Protein AF-A0A820J5S1-F1 (afdb_monomer_lite)

Secondary structure (DSSP, 8-state):
--SSS---EEEEEEETTEEEEEEEEEE--TTSPPEEEEEE-PPEE--GGGT-EEEEETTEEEEE-EE-------

Sequence (74 aa):
LIDKNQQPSYSLTICENNRNFSILKFHAGPPYEDIAFKIVNEEWDKSCKHGFQSRFQNGILRLWFKFRQNKYRR

Radius of gyration: 14.86 Å; chains: 1; bounding box: 37×34×39 Å

Foldseek 3Di:
DVDPPDQKDWDWAADPVDNQWIKIWIGHDPPDDIDIDIDGPAAWDCDVVVVQDADDDPNDTDGDIDGDDDDDDD

InterPro domains:
  IPR019134 Splicing factor Cactin, C-terminal [PF09732] (1-74)

pLDDT: mean 87.68, std 6.68, range [66.81, 95.81]

Organism: NCBI:txid392033

Structure (mmCIF, N/CA/C/O backbone):
data_AF-A0A820J5S1-F1
#
_entry.id   AF-A0A820J5S1-F1
#
loop_
_atom_site.group_PDB
_atom_site.id
_atom_site.type_symbol
_atom_site.label_atom_id
_atom_site.label_alt_id
_atom_site.label_comp_id
_atom_site.label_asym_id
_atom_site.label_entity_id
_atom_site.label_seq_id
_atom_site.pdbx_PDB_ins_code
_atom_site.Cartn_x
_atom_site.Cartn_y
_atom_site.Cartn_z
_atom_site.occupancy
_atom_site.B_iso_or_equiv
_atom_site.auth_seq_id
_atom_site.auth_comp_id
_atom_site.auth_asym_id
_atom_site.auth_atom_id
_atom_site.pdbx_PDB_model_num
ATOM 1 N N . LEU A 1 1 ? -14.582 0.295 11.518 1.00 66.81 1 LEU A N 1
ATOM 2 C CA . LEU A 1 1 ? -13.726 -0.717 12.163 1.00 66.81 1 LEU A CA 1
ATOM 3 C C . LEU A 1 1 ? -14.318 -0.997 13.522 1.00 66.81 1 LEU A C 1
ATOM 5 O O . LEU A 1 1 ? -14.830 -0.057 14.128 1.00 66.81 1 LEU A O 1
ATOM 9 N N . ILE A 1 2 ? -14.341 -2.267 13.925 1.00 73.00 2 ILE A N 1
ATOM 10 C CA . ILE A 1 2 ? -14.830 -2.645 15.256 1.00 73.00 2 ILE A CA 1
ATOM 11 C C . ILE A 1 2 ? -13.954 -1.970 16.312 1.00 73.00 2 ILE A C 1
ATOM 13 O O . ILE A 1 2 ? -14.477 -1.345 17.230 1.00 73.00 2 ILE A O 1
ATOM 17 N N . ASP A 1 3 ? -12.638 -1.980 16.094 1.00 74.38 3 ASP A N 1
ATOM 18 C CA . ASP A 1 3 ? -11.699 -1.162 16.847 1.00 74.38 3 ASP A CA 1
ATOM 19 C C . ASP A 1 3 ? -11.371 0.128 16.080 1.00 74.38 3 ASP A C 1
ATOM 21 O O . ASP A 1 3 ? -10.851 0.103 14.965 1.00 74.38 3 ASP A O 1
ATOM 25 N N . LYS A 1 4 ? -11.689 1.282 16.670 1.00 72.06 4 LYS A N 1
ATOM 26 C CA . LYS A 1 4 ? -11.383 2.597 16.086 1.00 72.06 4 LYS A CA 1
ATOM 27 C C . LYS A 1 4 ? -9.911 2.989 16.257 1.00 72.06 4 LYS A C 1
ATOM 29 O O . LYS A 1 4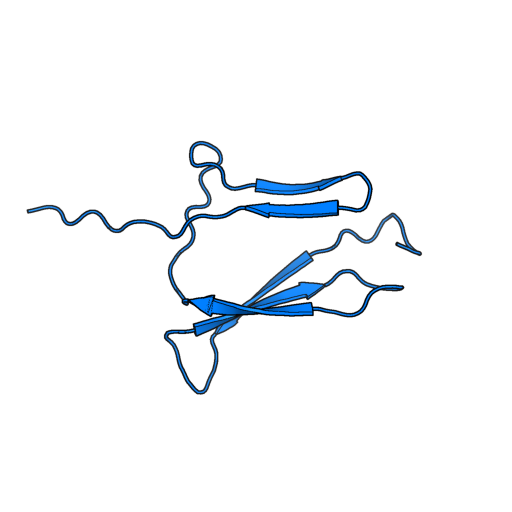 ? -9.474 3.919 15.584 1.00 72.06 4 LYS A O 1
ATOM 34 N N . ASN A 1 5 ? -9.169 2.298 17.124 1.00 75.38 5 ASN A N 1
ATOM 35 C CA . ASN A 1 5 ? -7.750 2.549 17.371 1.00 75.38 5 ASN A CA 1
ATOM 36 C C . ASN A 1 5 ? -6.851 1.865 16.338 1.00 75.38 5 ASN A C 1
ATOM 38 O O . ASN A 1 5 ? -5.721 2.301 16.120 1.00 75.38 5 ASN A O 1
ATOM 42 N N . GLN A 1 6 ? -7.341 0.815 15.679 1.00 78.06 6 GLN A N 1
ATOM 43 C CA . GLN A 1 6 ? -6.584 0.124 14.649 1.00 78.06 6 GLN A CA 1
ATOM 44 C C . GLN A 1 6 ? -6.699 0.892 13.330 1.00 78.06 6 GLN A C 1
ATOM 46 O O . GLN A 1 6 ? -7.736 0.891 12.675 1.00 78.06 6 GLN A O 1
ATOM 51 N N . GLN A 1 7 ? -5.637 1.591 12.933 1.00 81.56 7 GLN A N 1
ATOM 52 C CA . GLN A 1 7 ? -5.600 2.254 11.633 1.00 81.56 7 GLN A CA 1
ATOM 53 C C . GLN A 1 7 ? -5.281 1.228 10.534 1.00 81.5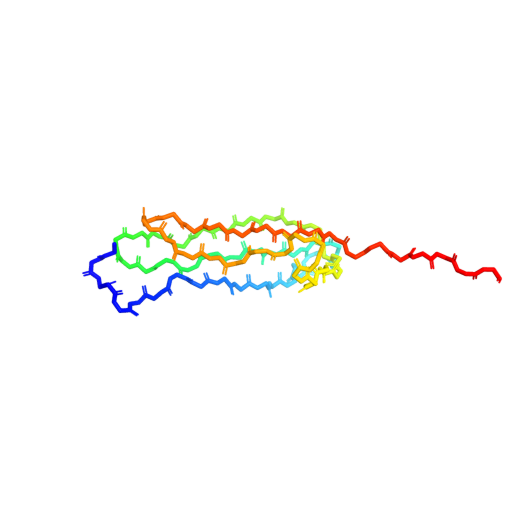6 7 GLN A C 1
ATOM 55 O O . GLN A 1 7 ? -4.338 0.450 10.698 1.00 81.56 7 GLN A O 1
ATOM 60 N N . PRO A 1 8 ? -5.997 1.243 9.394 1.00 88.88 8 PRO A N 1
ATOM 61 C CA . PRO A 1 8 ? -5.664 0.367 8.287 1.00 88.88 8 PRO A CA 1
ATOM 62 C C . PRO A 1 8 ? -4.280 0.719 7.728 1.00 88.88 8 PRO A C 1
ATOM 64 O O . PRO A 1 8 ? -3.959 1.895 7.518 1.00 88.88 8 PRO A O 1
ATOM 67 N N . SER A 1 9 ? -3.467 -0.300 7.482 1.00 90.44 9 SER A N 1
ATOM 68 C CA . SER A 1 9 ? -2.097 -0.181 6.988 1.00 90.44 9 SER A CA 1
ATOM 69 C C . SER A 1 9 ? -1.947 -0.844 5.620 1.00 90.44 9 SER A C 1
ATOM 71 O O . SER A 1 9 ? -2.862 -1.503 5.125 1.00 90.44 9 SER A O 1
ATOM 73 N N . TYR A 1 10 ? -0.805 -0.636 4.969 1.00 93.44 10 TYR A N 1
ATOM 74 C CA . TYR A 1 10 ? -0.473 -1.322 3.726 1.00 93.44 10 TYR A CA 1
ATOM 75 C C . TYR A 1 10 ? 0.960 -1.847 3.766 1.00 93.44 10 TYR A C 1
ATOM 77 O O . TYR A 1 10 ? 1.828 -1.271 4.422 1.00 93.44 10 TYR A O 1
ATOM 85 N N . SER A 1 11 ? 1.200 -2.934 3.047 1.00 94.19 11 SER A N 1
ATOM 86 C CA . SER A 1 11 ? 2.504 -3.556 2.859 1.00 94.19 11 SER A CA 1
ATOM 87 C C . SER A 1 11 ? 2.753 -3.800 1.370 1.00 94.19 11 SER A C 1
ATOM 89 O O . SER A 1 11 ? 1.821 -4.001 0.590 1.00 94.19 11 SER A O 1
ATOM 91 N N . LEU A 1 12 ? 4.019 -3.723 0.962 1.00 93.75 12 LEU A N 1
ATOM 92 C CA . LEU A 1 12 ? 4.450 -3.998 -0.405 1.00 93.75 12 LEU A CA 1
ATOM 93 C C . LEU A 1 12 ? 5.416 -5.180 -0.377 1.00 93.75 12 LEU A C 1
ATOM 95 O O . LEU A 1 12 ? 6.454 -5.114 0.280 1.00 93.75 12 LEU A O 1
ATOM 99 N N . THR A 1 13 ? 5.083 -6.244 -1.098 1.00 94.56 13 THR A N 1
ATOM 100 C CA . THR A 1 13 ? 5.905 -7.456 -1.182 1.00 94.56 13 THR A CA 1
ATOM 101 C C . THR A 1 13 ? 6.185 -7.779 -2.641 1.00 94.56 13 THR A C 1
ATOM 103 O O . THR A 1 13 ? 5.274 -7.775 -3.462 1.00 94.56 13 THR A O 1
ATOM 106 N N . ILE A 1 14 ? 7.440 -8.054 -2.986 1.00 94.50 14 ILE A N 1
ATOM 107 C CA . ILE A 1 14 ? 7.823 -8.403 -4.361 1.00 94.50 14 ILE A CA 1
ATOM 108 C C . ILE A 1 14 ? 7.312 -9.813 -4.679 1.00 94.50 14 ILE A C 1
ATOM 110 O O . ILE A 1 14 ? 7.399 -10.706 -3.838 1.00 94.50 14 ILE A O 1
ATOM 114 N N . CYS A 1 15 ? 6.785 -10.030 -5.887 1.00 92.38 15 CYS A N 1
ATOM 115 C CA . CYS A 1 15 ? 6.367 -11.366 -6.308 1.00 92.38 15 CYS A CA 1
ATOM 116 C C . CYS A 1 15 ? 7.595 -12.252 -6.567 1.00 92.38 15 CYS A C 1
ATOM 118 O O . CYS A 1 15 ? 8.441 -11.904 -7.392 1.00 92.38 15 CYS A O 1
ATOM 120 N N . GLU A 1 16 ? 7.654 -13.435 -5.953 1.00 88.19 16 GLU A N 1
ATOM 121 C CA . GLU A 1 16 ? 8.759 -14.392 -6.148 1.00 88.19 16 GLU A CA 1
ATOM 122 C C . GLU A 1 16 ? 8.888 -14.842 -7.611 1.00 88.19 16 GLU A C 1
ATOM 124 O O . GLU A 1 16 ? 9.986 -14.877 -8.164 1.00 88.19 16 GLU A O 1
ATOM 129 N N . ASN A 1 17 ? 7.756 -15.082 -8.278 1.00 86.88 17 ASN A N 1
ATOM 130 C CA . ASN A 1 17 ? 7.733 -15.550 -9.666 1.00 86.88 17 ASN A CA 1
ATOM 131 C C . ASN A 1 17 ? 8.083 -14.454 -10.684 1.00 86.88 17 ASN A C 1
ATOM 133 O O . ASN A 1 17 ? 8.450 -14.763 -11.815 1.00 86.88 17 ASN A O 1
ATOM 137 N N . ASN A 1 18 ? 7.910 -13.172 -10.337 1.00 89.44 18 ASN A N 1
ATOM 138 C CA . ASN A 1 18 ? 8.142 -12.073 -11.272 1.00 89.44 18 ASN A CA 1
ATOM 139 C C . ASN A 1 18 ? 8.488 -10.767 -10.546 1.00 89.44 18 ASN A C 1
ATOM 141 O O . ASN A 1 18 ? 7.604 -10.066 -10.055 1.00 89.44 18 ASN A O 1
ATOM 145 N N . A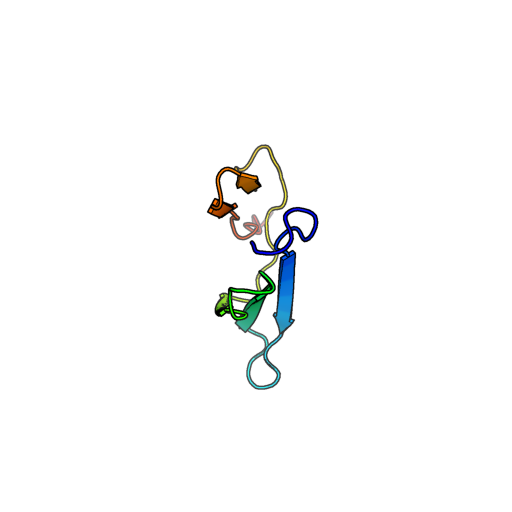RG A 1 19 ? 9.774 -10.402 -10.571 1.00 89.31 19 ARG A N 1
ATOM 146 C CA . ARG A 1 19 ? 10.318 -9.207 -9.901 1.00 89.31 19 ARG A CA 1
ATOM 147 C C . ARG A 1 19 ? 9.818 -7.877 -10.475 1.00 89.31 19 ARG A C 1
ATOM 149 O O . ARG A 1 19 ? 9.984 -6.853 -9.817 1.00 89.31 19 ARG A O 1
ATOM 156 N N . ASN A 1 20 ? 9.187 -7.887 -11.653 1.00 92.00 20 ASN A N 1
ATOM 157 C CA . ASN A 1 20 ? 8.583 -6.692 -12.253 1.00 92.00 20 ASN A CA 1
ATOM 158 C C . ASN A 1 20 ? 7.260 -6.316 -11.576 1.00 92.00 20 ASN A C 1
ATOM 160 O O . ASN A 1 20 ? 6.735 -5.230 -11.819 1.00 92.00 20 ASN A O 1
ATOM 164 N N . PHE A 1 21 ? 6.703 -7.203 -10.748 1.00 95.00 21 PHE A N 1
ATOM 165 C CA . PHE A 1 21 ? 5.454 -6.971 -10.042 1.00 95.00 21 PHE A CA 1
ATOM 166 C C . PHE A 1 21 ? 5.624 -7.114 -8.536 1.00 95.00 21 PHE A C 1
ATOM 168 O O . PHE A 1 21 ? 6.348 -7.973 -8.033 1.00 95.00 21 PHE A O 1
ATOM 175 N N . SER A 1 22 ? 4.863 -6.299 -7.824 1.00 95.25 22 SER A N 1
ATOM 176 C CA . SER A 1 22 ? 4.737 -6.337 -6.378 1.00 95.25 22 SER A CA 1
ATOM 177 C C . SER A 1 22 ? 3.271 -6.451 -5.995 1.00 95.25 22 SER A C 1
ATOM 179 O O . SER A 1 22 ? 2.376 -5.973 -6.694 1.00 95.25 22 SER A O 1
ATOM 181 N N . ILE A 1 23 ? 3.029 -7.117 -4.879 1.00 95.62 23 ILE A N 1
ATOM 182 C CA . ILE A 1 23 ? 1.732 -7.227 -4.240 1.00 95.62 23 ILE A CA 1
ATOM 183 C C . ILE A 1 23 ? 1.637 -6.096 -3.224 1.00 95.62 23 ILE A C 1
ATOM 185 O O . ILE A 1 23 ? 2.389 -6.051 -2.251 1.00 95.62 23 ILE A O 1
ATOM 189 N N . LEU A 1 24 ? 0.714 -5.176 -3.472 1.00 95.69 24 LEU A N 1
ATOM 190 C CA . LEU A 1 24 ? 0.296 -4.154 -2.529 1.00 95.69 24 LEU A CA 1
ATOM 191 C C . LEU A 1 24 ? -0.863 -4.712 -1.708 1.00 95.69 24 LEU A C 1
ATOM 193 O O . LEU A 1 24 ? -1.971 -4.852 -2.226 1.00 95.69 24 LEU A O 1
ATOM 197 N N . LYS A 1 25 ? -0.610 -5.037 -0.443 1.00 95.81 25 LYS A N 1
ATOM 198 C CA . LYS A 1 25 ? -1.597 -5.602 0.475 1.00 95.81 25 LYS A CA 1
ATOM 199 C C . LYS A 1 25 ? -2.067 -4.539 1.461 1.00 95.81 25 LYS A C 1
ATOM 201 O O . LYS A 1 25 ? -1.253 -3.857 2.070 1.00 95.81 25 LYS A O 1
ATOM 206 N N . PHE A 1 26 ? -3.374 -4.397 1.618 1.00 94.44 26 PHE A N 1
ATOM 207 C CA . PHE A 1 26 ? -4.023 -3.539 2.598 1.00 94.44 26 PHE A CA 1
ATOM 208 C C . PHE A 1 26 ? -4.527 -4.385 3.761 1.00 94.44 26 PHE A C 1
ATOM 210 O O . PHE A 1 26 ? -5.240 -5.364 3.553 1.00 94.44 26 PHE A O 1
ATOM 217 N N . HIS A 1 27 ? -4.176 -3.967 4.972 1.00 91.81 27 HIS A N 1
ATOM 218 C CA . HIS A 1 27 ? -4.598 -4.581 6.220 1.00 91.81 27 HIS A CA 1
ATOM 219 C C . HIS A 1 27 ? -5.554 -3.642 6.932 1.00 91.81 27 HIS A C 1
ATOM 221 O O . HIS A 1 27 ? -5.135 -2.620 7.473 1.00 91.81 27 HIS A O 1
ATOM 227 N N . ALA A 1 28 ? -6.843 -3.963 6.909 1.00 86.31 28 ALA A N 1
ATOM 228 C CA . ALA A 1 28 ? -7.856 -3.150 7.571 1.00 86.31 28 ALA A CA 1
ATOM 229 C C . ALA A 1 28 ? -8.159 -3.626 8.997 1.00 86.31 28 ALA A C 1
ATOM 231 O O . ALA A 1 28 ? -8.441 -2.796 9.858 1.00 86.31 28 ALA A O 1
ATOM 232 N N . GLY A 1 29 ? -8.046 -4.932 9.251 1.00 84.56 29 GLY A N 1
ATOM 233 C CA . GLY A 1 29 ? -8.469 -5.554 10.503 1.00 84.56 29 GLY A CA 1
ATOM 234 C C . GLY A 1 29 ? -9.995 -5.732 10.594 1.00 84.56 29 GLY A C 1
ATOM 235 O O . GLY A 1 29 ? -10.745 -5.192 9.772 1.00 84.56 29 GLY A O 1
ATOM 236 N N . PRO A 1 30 ? -10.492 -6.481 11.596 1.00 84.62 30 PRO A N 1
ATOM 237 C CA . PRO A 1 30 ? -11.915 -6.788 11.737 1.00 84.62 30 PRO A CA 1
ATOM 238 C C . PRO A 1 30 ? -12.804 -5.527 11.735 1.00 84.62 30 PRO A C 1
ATOM 240 O O . PRO A 1 30 ? -12.500 -4.533 12.410 1.00 84.62 30 PRO A O 1
ATOM 243 N N . PRO A 1 31 ? -13.936 -5.510 11.008 1.00 86.88 31 PRO A N 1
ATOM 244 C CA . PRO A 1 31 ? -14.634 -6.612 10.329 1.00 86.88 31 PRO A CA 1
ATOM 245 C C . PRO A 1 31 ? -14.205 -6.851 8.867 1.00 86.88 31 PRO A C 1
ATOM 247 O O . PRO A 1 31 ? -14.880 -7.586 8.154 1.00 86.88 31 PRO A O 1
ATOM 250 N N . TYR A 1 32 ? -13.149 -6.191 8.391 1.00 88.81 32 TYR A N 1
ATOM 251 C CA . TYR A 1 32 ? -12.721 -6.262 6.997 1.00 88.81 32 TYR A CA 1
ATOM 252 C C . TYR A 1 32 ? -11.582 -7.268 6.822 1.00 88.81 32 TYR A C 1
ATOM 254 O O . TYR A 1 32 ? -10.684 -7.357 7.659 1.00 88.81 32 TYR A O 1
ATOM 262 N N . GLU A 1 33 ? -11.609 -7.999 5.712 1.00 90.06 33 GLU A N 1
ATOM 263 C CA . GLU A 1 33 ? -10.508 -8.870 5.308 1.00 90.06 33 GLU A CA 1
ATOM 264 C C . GLU A 1 33 ? -9.398 -8.079 4.614 1.00 90.06 33 GLU A C 1
ATOM 266 O O . GLU A 1 33 ? -9.609 -6.986 4.078 1.00 90.06 33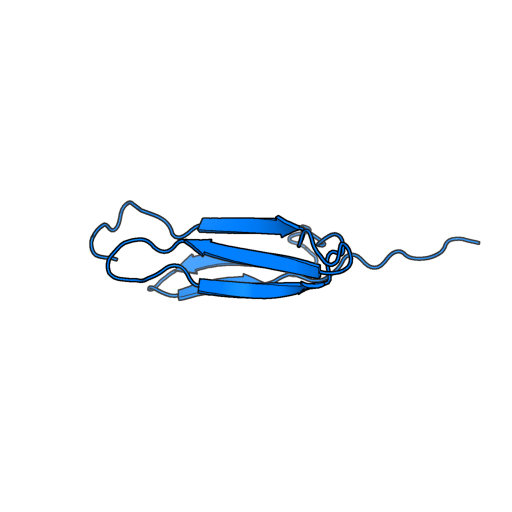 GLU A O 1
ATOM 271 N N . ASP A 1 34 ? -8.196 -8.648 4.627 1.00 92.38 34 ASP A N 1
ATOM 272 C CA . ASP A 1 34 ? -7.070 -8.082 3.903 1.00 92.38 34 ASP A CA 1
ATOM 273 C C . ASP A 1 34 ? -7.299 -8.181 2.390 1.00 92.38 34 ASP A C 1
ATOM 275 O O . ASP A 1 34 ? -7.636 -9.241 1.865 1.00 92.38 34 ASP A O 1
ATOM 279 N N . ILE A 1 35 ? -7.022 -7.098 1.666 1.00 93.75 35 ILE A N 1
ATOM 280 C CA . ILE A 1 35 ? -7.157 -7.046 0.204 1.00 93.75 35 ILE A CA 1
ATOM 281 C C . ILE A 1 35 ? -5.786 -6.804 -0.407 1.00 93.75 35 ILE A C 1
ATOM 283 O O . ILE A 1 35 ? -5.003 -6.015 0.114 1.00 93.75 35 ILE A O 1
ATOM 287 N N . ALA A 1 36 ? -5.487 -7.453 -1.529 1.00 95.56 36 ALA A N 1
ATOM 288 C CA . ALA A 1 36 ? -4.211 -7.306 -2.210 1.00 95.56 36 ALA A CA 1
ATOM 289 C C . ALA A 1 36 ? -4.382 -6.987 -3.699 1.00 95.56 36 ALA A C 1
ATOM 291 O O . ALA A 1 36 ? -5.245 -7.543 -4.374 1.00 95.56 36 ALA A O 1
ATOM 292 N N . PHE A 1 37 ? -3.518 -6.116 -4.215 1.00 94.38 37 PHE A N 1
ATOM 293 C CA . PHE A 1 37 ? -3.462 -5.730 -5.620 1.00 94.38 37 PHE A CA 1
ATOM 294 C C . PHE A 1 37 ? -2.089 -6.047 -6.196 1.00 94.38 37 PHE A C 1
ATOM 296 O O . PHE A 1 37 ? -1.064 -5.763 -5.579 1.00 94.38 37 PHE A O 1
ATOM 303 N N . LYS A 1 38 ? -2.062 -6.591 -7.412 1.00 94.19 38 LYS A N 1
ATOM 304 C CA . LYS A 1 38 ? -0.823 -6.763 -8.169 1.00 94.19 38 LYS A CA 1
ATOM 305 C C . LYS A 1 38 ? -0.522 -5.476 -8.932 1.00 94.19 38 LYS A C 1
ATOM 307 O O . LYS A 1 38 ? -1.319 -5.053 -9.765 1.00 94.19 38 LYS A O 1
ATOM 312 N N . ILE A 1 39 ? 0.629 -4.877 -8.663 1.00 94.06 39 ILE A N 1
ATOM 313 C CA . ILE A 1 39 ? 1.086 -3.631 -9.285 1.00 94.06 39 ILE A CA 1
ATOM 314 C C . ILE A 1 39 ? 2.508 -3.787 -9.822 1.00 94.06 39 ILE A C 1
ATOM 316 O O . ILE A 1 39 ? 3.194 -4.755 -9.504 1.00 94.06 39 ILE A O 1
ATOM 320 N N . VAL A 1 40 ? 2.964 -2.835 -10.635 1.00 94.00 40 VAL A N 1
ATOM 321 C CA . VAL A 1 40 ? 4.353 -2.804 -11.114 1.00 94.00 40 VAL A CA 1
ATOM 322 C C . VAL A 1 40 ? 5.296 -2.459 -9.957 1.00 94.00 40 VAL A C 1
ATOM 324 O O . VAL A 1 40 ? 4.999 -1.579 -9.146 1.00 94.00 40 VAL A O 1
ATOM 327 N N . ASN A 1 41 ? 6.428 -3.156 -9.880 1.00 92.50 41 ASN A N 1
ATOM 328 C CA . ASN A 1 41 ? 7.466 -2.961 -8.871 1.00 92.50 41 ASN A CA 1
ATOM 329 C C . ASN A 1 41 ? 8.425 -1.814 -9.238 1.00 92.50 41 ASN A C 1
ATOM 331 O O . ASN A 1 41 ? 9.629 -2.013 -9.361 1.00 92.50 41 ASN A O 1
ATOM 335 N N . GLU A 1 42 ? 7.880 -0.619 -9.442 1.00 90.31 42 GLU A N 1
ATOM 336 C CA . GLU A 1 42 ? 8.670 0.600 -9.645 1.00 90.31 42 GLU A CA 1
ATOM 337 C C . GLU A 1 42 ? 8.671 1.457 -8.379 1.00 90.31 42 GLU A C 1
ATOM 339 O O . GLU A 1 42 ? 7.739 1.403 -7.571 1.00 90.31 42 GLU A O 1
ATOM 344 N N . GLU A 1 43 ? 9.707 2.278 -8.202 1.00 89.62 43 GLU A N 1
ATOM 345 C CA . GLU A 1 43 ? 9.804 3.163 -7.041 1.00 89.62 43 GLU A CA 1
ATOM 346 C C . GLU A 1 43 ? 8.655 4.184 -7.043 1.00 89.62 43 GLU A C 1
ATOM 348 O O . GLU A 1 43 ? 8.328 4.787 -8.066 1.00 89.62 43 GLU A O 1
ATOM 353 N N . TRP A 1 44 ? 8.022 4.396 -5.889 1.00 90.50 44 TRP A N 1
ATOM 354 C CA . TRP A 1 44 ? 6.958 5.389 -5.757 1.00 90.50 44 TRP A CA 1
ATOM 355 C C . TRP A 1 44 ? 7.535 6.765 -5.451 1.00 90.50 44 TRP A C 1
ATOM 357 O O . TRP A 1 44 ? 8.414 6.917 -4.602 1.00 90.50 44 TRP A O 1
ATOM 367 N N . ASP A 1 45 ? 6.969 7.792 -6.072 1.00 88.75 45 ASP A N 1
ATOM 368 C CA . ASP A 1 45 ? 7.212 9.166 -5.665 1.00 88.75 45 ASP A CA 1
ATOM 369 C C . ASP A 1 45 ? 6.428 9.461 -4.379 1.00 88.75 45 ASP A C 1
ATOM 371 O O . ASP A 1 45 ? 5.207 9.623 -4.392 1.00 88.75 45 ASP A O 1
ATOM 375 N N . LYS A 1 46 ? 7.144 9.507 -3.251 1.00 82.25 46 LYS A N 1
ATOM 376 C CA . LYS A 1 46 ? 6.588 9.805 -1.920 1.00 82.25 46 LYS A CA 1
ATOM 377 C C . LYS A 1 46 ? 6.477 11.308 -1.641 1.00 82.25 46 LYS A C 1
ATOM 379 O O . LYS A 1 46 ? 6.202 11.710 -0.513 1.00 82.25 46 LYS A O 1
ATOM 384 N N . SER A 1 47 ? 6.721 12.159 -2.636 1.00 83.94 47 SER A N 1
ATOM 385 C CA . SER A 1 47 ? 6.640 13.604 -2.461 1.00 83.94 47 SER A CA 1
ATOM 386 C C . SER A 1 47 ? 5.195 14.059 -2.258 1.00 83.94 47 SER A C 1
ATOM 388 O O . SER A 1 47 ? 4.351 13.933 -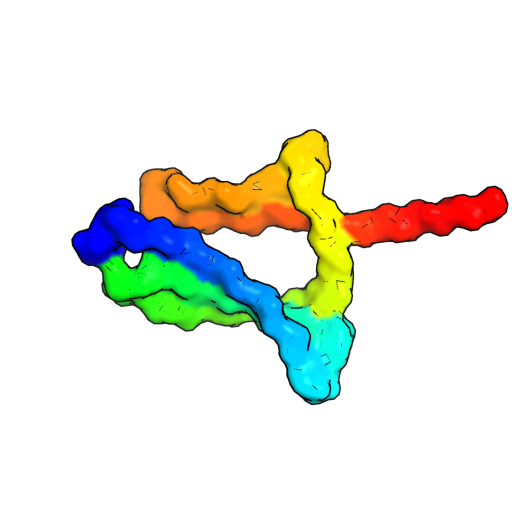3.150 1.00 83.94 47 SER A O 1
ATOM 390 N N . CYS A 1 48 ? 4.921 14.704 -1.120 1.00 77.88 48 CYS A N 1
ATOM 391 C CA . CYS A 1 48 ? 3.634 15.361 -0.873 1.00 77.88 48 CYS A CA 1
ATOM 392 C C . CYS A 1 48 ? 3.312 16.422 -1.944 1.00 77.88 48 CYS A C 1
ATOM 394 O O . CYS A 1 48 ? 2.147 16.656 -2.250 1.00 77.88 48 CYS A O 1
ATOM 396 N N . LYS A 1 49 ? 4.335 17.035 -2.565 1.00 80.31 49 LYS A N 1
ATOM 397 C CA . LYS A 1 49 ? 4.161 18.023 -3.646 1.00 80.31 49 LYS A CA 1
ATOM 398 C C . LYS A 1 49 ? 3.677 17.395 -4.958 1.00 80.31 49 LYS A C 1
ATOM 400 O O . LYS A 1 49 ? 3.096 18.095 -5.781 1.00 80.31 49 LYS A O 1
ATOM 405 N N . HIS A 1 50 ? 3.904 16.096 -5.159 1.00 79.44 50 HIS A N 1
ATOM 406 C CA . HIS A 1 50 ? 3.508 15.371 -6.372 1.00 79.44 50 HIS A CA 1
ATOM 407 C C . HIS A 1 50 ? 2.223 14.548 -6.199 1.00 79.44 50 HIS A C 1
ATOM 409 O O . HIS A 1 50 ? 1.862 1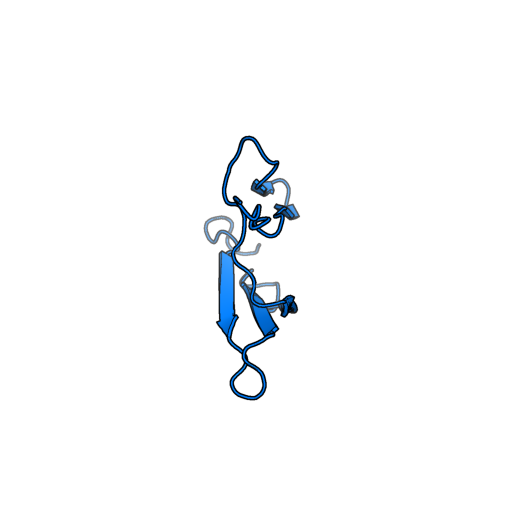3.768 -7.083 1.00 79.44 50 HIS A O 1
ATOM 415 N N . GLY A 1 51 ? 1.487 14.789 -5.108 1.00 81.50 51 GLY A N 1
ATOM 416 C CA . GLY A 1 51 ? 0.174 14.195 -4.868 1.00 81.50 51 GLY A CA 1
ATOM 417 C C . GLY A 1 51 ? 0.221 12.829 -4.191 1.00 81.50 51 GLY A C 1
ATOM 418 O O . GLY A 1 51 ? -0.778 12.113 -4.234 1.00 81.50 51 GLY A O 1
ATOM 419 N N . PHE A 1 52 ? 1.346 12.462 -3.564 1.00 90.25 52 PHE A N 1
ATOM 420 C CA . PHE A 1 52 ? 1.356 11.310 -2.670 1.00 90.25 52 PHE A CA 1
ATOM 421 C C . PHE A 1 52 ? 0.432 11.579 -1.479 1.00 90.25 52 PHE A C 1
ATOM 423 O O . PHE A 1 52 ? 0.607 12.559 -0.752 1.00 90.25 52 PHE A O 1
ATOM 430 N N . GLN A 1 53 ? -0.544 10.702 -1.270 1.00 89.38 53 GLN A N 1
ATOM 431 C CA . GLN A 1 53 ? -1.482 10.808 -0.164 1.00 89.38 53 GLN A CA 1
ATOM 432 C C . GLN A 1 53 ? -1.781 9.422 0.390 1.00 89.38 53 GLN A C 1
ATOM 434 O O . GLN A 1 53 ? -2.315 8.579 -0.312 1.00 89.38 53 GLN A O 1
ATOM 439 N N . SER A 1 54 ? -1.498 9.212 1.671 1.00 89.81 54 SER A N 1
ATOM 440 C CA . SER A 1 54 ? -1.915 8.024 2.416 1.00 89.81 54 SER A CA 1
ATOM 441 C C . SER A 1 54 ? -2.705 8.487 3.633 1.00 89.81 54 SER A C 1
ATOM 443 O O . SER A 1 54 ? -2.117 8.893 4.634 1.00 89.81 54 SER A O 1
ATOM 445 N N . ARG A 1 55 ? -4.039 8.507 3.540 1.00 90.00 55 ARG A N 1
ATOM 446 C CA . ARG A 1 55 ? -4.908 9.016 4.611 1.00 90.00 55 ARG A CA 1
ATOM 447 C C . ARG A 1 55 ? -6.139 8.144 4.794 1.00 90.00 55 ARG A C 1
ATOM 449 O O . ARG A 1 55 ? -6.855 7.872 3.836 1.00 90.00 55 ARG A O 1
ATOM 456 N N . PHE A 1 56 ? -6.426 7.803 6.044 1.00 89.00 56 PHE A N 1
ATOM 457 C CA . PHE A 1 56 ? -7.686 7.196 6.453 1.00 89.00 56 PHE A CA 1
ATOM 458 C C . PHE A 1 56 ? -8.580 8.262 7.094 1.00 89.00 56 PHE A C 1
ATOM 460 O O . PHE A 1 56 ? -8.191 8.886 8.079 1.00 89.00 56 PHE A O 1
ATOM 467 N N . GLN A 1 57 ? -9.747 8.534 6.509 1.00 89.31 57 GLN A N 1
ATOM 468 C CA . GLN A 1 57 ? -10.714 9.490 7.057 1.00 89.31 57 GLN A CA 1
ATOM 469 C C . GLN A 1 57 ? -12.134 9.074 6.673 1.00 89.31 57 GLN A C 1
ATOM 471 O O . GLN A 1 57 ? -12.372 8.691 5.530 1.00 89.31 57 GLN A O 1
ATOM 476 N N . ASN A 1 58 ? -13.076 9.187 7.613 1.00 87.38 58 ASN A N 1
ATOM 477 C CA . ASN A 1 58 ? -14.496 8.868 7.410 1.00 87.38 58 ASN A CA 1
ATOM 478 C C . ASN A 1 58 ? -14.726 7.435 6.892 1.00 87.38 58 ASN A C 1
ATOM 480 O O . ASN A 1 58 ? -15.587 7.205 6.052 1.00 87.38 58 ASN A O 1
ATOM 484 N N . GLY A 1 59 ? -13.916 6.475 7.353 1.00 84.25 59 GLY A N 1
ATOM 485 C CA . GLY A 1 59 ? -13.995 5.078 6.913 1.00 84.25 59 GLY A CA 1
ATOM 486 C C . GLY A 1 59 ? -13.390 4.802 5.533 1.00 84.25 59 GLY A C 1
ATOM 487 O O . GLY A 1 59 ? -13.417 3.660 5.091 1.00 84.25 59 GLY A O 1
ATOM 488 N N . ILE A 1 60 ? -12.810 5.808 4.872 1.00 88.38 60 ILE A N 1
ATOM 489 C CA . ILE A 1 60 ? -12.205 5.674 3.546 1.00 88.38 60 ILE A CA 1
ATOM 490 C C . ILE A 1 60 ? -10.685 5.775 3.676 1.00 88.38 60 ILE A C 1
ATOM 492 O O . ILE A 1 60 ? -10.155 6.806 4.107 1.00 88.38 60 ILE A O 1
ATOM 496 N N . LEU A 1 61 ? -9.979 4.720 3.263 1.00 89.81 61 LEU A N 1
ATOM 497 C CA . LEU A 1 61 ? -8.532 4.747 3.064 1.00 89.81 61 LEU A CA 1
ATOM 498 C C . LEU A 1 61 ? -8.232 5.226 1.643 1.00 89.81 61 LEU A C 1
ATOM 500 O O . LEU A 1 61 ? -8.592 4.575 0.667 1.00 89.81 61 LEU A O 1
ATOM 504 N N . ARG A 1 62 ? -7.558 6.370 1.529 1.00 91.50 62 ARG A N 1
ATOM 505 C CA . ARG A 1 62 ? -7.037 6.895 0.265 1.00 91.50 62 ARG A CA 1
ATOM 506 C C . ARG A 1 62 ? -5.534 6.682 0.227 1.00 91.50 62 ARG A C 1
ATOM 508 O O . ARG A 1 62 ? -4.829 7.270 1.047 1.00 91.50 62 ARG A O 1
ATOM 515 N N . LEU A 1 63 ? -5.080 5.873 -0.727 1.00 92.62 63 LEU A N 1
ATOM 516 C CA . LEU A 1 63 ? -3.676 5.742 -1.100 1.00 92.62 63 LEU A CA 1
ATOM 517 C C . LEU A 1 63 ? -3.506 6.210 -2.548 1.00 92.62 63 LEU A C 1
ATOM 519 O O . LEU A 1 63 ? -3.868 5.506 -3.487 1.00 92.62 63 LEU A O 1
ATOM 523 N N . TRP A 1 64 ? -2.991 7.421 -2.722 1.00 92.38 64 TRP A N 1
ATOM 524 C CA . TRP A 1 64 ? -2.622 7.994 -4.008 1.00 92.38 64 TRP A CA 1
ATOM 525 C C . TRP A 1 64 ? -1.110 8.027 -4.105 1.00 92.38 64 TRP A C 1
ATOM 527 O O . TRP A 1 64 ? -0.427 8.533 -3.216 1.00 92.38 64 TRP A O 1
ATOM 537 N N . PHE A 1 65 ? -0.590 7.485 -5.193 1.00 92.19 65 PHE A N 1
ATOM 538 C CA . PHE A 1 65 ? 0.828 7.491 -5.488 1.00 92.19 65 PHE A CA 1
ATOM 539 C C . PHE A 1 65 ? 1.023 7.605 -6.993 1.00 92.19 65 PHE A C 1
ATOM 541 O O . PHE A 1 65 ? 0.135 7.297 -7.790 1.00 92.19 65 PHE A O 1
ATOM 548 N N . LYS A 1 66 ? 2.210 8.060 -7.375 1.00 91.12 66 LYS A N 1
ATOM 549 C CA . LYS A 1 66 ? 2.700 7.996 -8.746 1.00 91.12 66 LYS A CA 1
ATOM 550 C C . LYS A 1 66 ? 4.002 7.221 -8.733 1.00 91.12 66 LYS A C 1
ATOM 552 O O . LYS A 1 66 ? 4.745 7.277 -7.755 1.00 91.12 66 LYS A O 1
ATOM 557 N N . PHE A 1 67 ? 4.287 6.524 -9.821 1.00 90.12 67 PHE A N 1
ATOM 558 C CA . PHE A 1 67 ? 5.617 5.970 -10.017 1.00 90.12 67 PHE A CA 1
ATOM 559 C C . PHE A 1 67 ? 6.608 7.108 -10.258 1.00 90.12 67 PHE A C 1
ATOM 561 O O . PHE A 1 67 ? 6.301 8.085 -10.952 1.00 90.12 67 PHE A O 1
ATOM 568 N N . ARG A 1 68 ? 7.790 6.994 -9.656 1.00 88.06 68 ARG A N 1
ATOM 569 C CA . ARG A 1 68 ? 8.889 7.925 -9.859 1.00 88.06 68 ARG A CA 1
ATOM 570 C C . ARG A 1 68 ? 9.321 7.834 -11.316 1.00 88.06 68 ARG A C 1
ATOM 572 O O . ARG A 1 68 ? 9.712 6.781 -11.805 1.00 88.06 68 ARG A O 1
ATOM 579 N N . GLN A 1 69 ? 9.258 8.959 -12.017 1.00 83.50 69 GLN A N 1
ATOM 580 C CA . GLN A 1 69 ? 9.790 9.039 -13.370 1.00 83.50 69 GLN A CA 1
ATOM 581 C C . GLN A 1 69 ? 11.300 9.255 -13.309 1.00 83.50 69 GLN A C 1
ATOM 583 O O . GLN A 1 69 ? 11.771 10.318 -12.895 1.00 83.50 69 GLN A O 1
ATOM 588 N N . ASN A 1 70 ? 12.058 8.267 -13.775 1.00 77.75 70 ASN A N 1
ATOM 589 C CA . ASN A 1 70 ? 13.487 8.422 -14.000 1.00 77.75 70 ASN A CA 1
ATOM 590 C C . ASN A 1 70 ? 13.700 9.294 -15.241 1.00 77.75 70 ASN A C 1
ATOM 592 O O . ASN A 1 70 ? 13.592 8.838 -16.378 1.00 77.75 70 ASN A O 1
ATOM 596 N N . LYS A 1 71 ? 13.973 10.584 -15.023 1.00 78.75 71 LYS A N 1
ATOM 597 C CA . LYS A 1 71 ? 14.372 11.490 -16.103 1.00 78.75 71 LYS A CA 1
ATOM 598 C C . LYS A 1 71 ? 15.802 11.152 -16.505 1.00 78.75 71 LYS A C 1
ATOM 600 O O . LYS A 1 71 ? 16.729 11.388 -15.733 1.00 78.75 71 LYS A O 1
ATOM 605 N N . TYR A 1 72 ? 15.971 10.620 -17.708 1.00 81.88 72 TYR A N 1
ATOM 606 C CA . TYR A 1 72 ? 17.291 10.450 -18.299 1.00 81.88 72 TYR A CA 1
ATOM 607 C C . TYR A 1 72 ? 17.987 11.815 -18.413 1.00 81.88 72 TYR A C 1
ATOM 609 O O . TYR A 1 72 ? 17.398 12.777 -18.912 1.00 81.88 72 TYR A O 1
ATOM 617 N N . ARG A 1 73 ? 19.224 11.908 -17.921 1.00 73.75 73 ARG A N 1
ATOM 618 C CA . ARG A 1 73 ? 20.105 13.068 -18.105 1.00 73.75 73 ARG A CA 1
ATOM 619 C C . ARG A 1 73 ? 21.176 12.667 -19.120 1.00 73.75 73 ARG A C 1
ATOM 621 O O . ARG A 1 73 ? 21.785 11.616 -18.944 1.00 73.75 73 ARG A O 1
ATOM 628 N N . ARG A 1 74 ? 21.323 13.462 -20.182 1.00 77.94 74 ARG A N 1
ATOM 629 C CA . ARG A 1 74 ? 22.359 13.311 -21.214 1.00 77.94 74 ARG A CA 1
ATOM 630 C C . ARG A 1 74 ? 23.639 14.004 -20.785 1.00 77.94 74 ARG A C 1
ATOM 632 O O . ARG A 1 74 ? 23.505 15.057 -20.122 1.00 77.94 74 ARG A O 1
#